Protein AF-A0A1M6MNB4-F1 (afdb_monomer)

Nearest PDB structures (foldseek):
  4kmc-assembly1_A  TM=8.653E-01  e=7.135E-02  Mycobacterium tuberculosis
  2dnx-assembly1_A  TM=6.205E-01  e=3.439E+00  Homo sapiens
  1lrz-assembly1_A  TM=6.570E-01  e=5.490E+00  Staphylococcus aureus
  4e6n-assembly2_C  TM=5.849E-01  e=5.136E+00  Acetivibrio thermocellus ATCC 27405

Foldseek 3Di:
DDLVVLVVLLVVLVVCCVPPRDDPVSVVSNVVSVVVNVVVVVVVVVVVVVPDDDPDDD

Solvent-accessible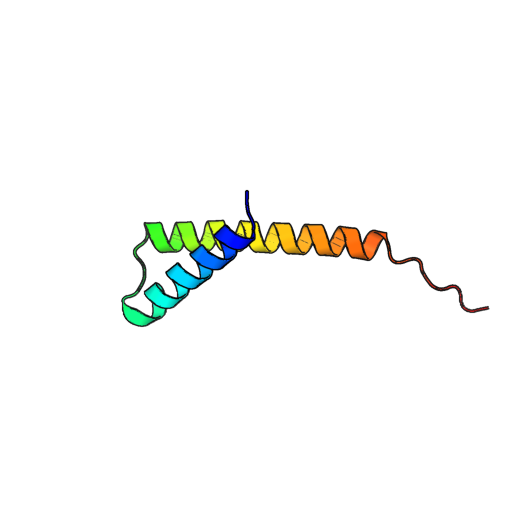 surface area (backbone atoms only — not comparable to full-atom values): 3482 Å² total; per-residue (Å²): 134,64,66,67,62,44,52,54,50,45,52,50,53,48,54,39,42,74,74,80,45,66,55,73,69,54,48,53,48,45,51,53,47,51,49,54,52,51,52,52,51,53,52,52,51,52,55,54,55,72,70,58,73,82,80,81,88,128

Structure (mmCIF, N/CA/C/O backbone):
data_AF-A0A1M6MNB4-F1
#
_entry.id   AF-A0A1M6MNB4-F1
#
loop_
_atom_site.group_PDB
_atom_site.id
_atom_site.type_symbol
_atom_site.label_atom_id
_atom_site.label_alt_id
_atom_site.label_comp_id
_atom_site.label_asym_id
_atom_site.label_entity_id
_atom_site.label_seq_id
_atom_site.pdbx_PDB_ins_code
_atom_site.Cartn_x
_atom_site.Cartn_y
_atom_site.Cartn_z
_atom_site.occupancy
_atom_site.B_iso_or_equiv
_atom_site.auth_seq_id
_atom_site.auth_comp_id
_atom_site.auth_asym_id
_atom_site.auth_atom_id
_atom_site.pdbx_PDB_model_num
ATOM 1 N N . MET A 1 1 ? -2.502 5.683 -12.633 1.00 64.94 1 MET A N 1
ATOM 2 C CA . MET A 1 1 ? -2.696 5.579 -11.172 1.00 64.94 1 MET A CA 1
ATOM 3 C C . MET A 1 1 ? -1.429 6.092 -10.528 1.00 64.94 1 MET A C 1
ATOM 5 O O . MET A 1 1 ? -0.359 5.675 -10.946 1.00 64.94 1 MET A O 1
ATOM 9 N N . ASP A 1 2 ? -1.550 7.049 -9.619 1.00 90.62 2 ASP A N 1
ATOM 10 C CA . ASP A 1 2 ? -0.405 7.675 -8.960 1.00 90.62 2 ASP A CA 1
ATOM 11 C C . ASP A 1 2 ? 0.074 6.782 -7.806 1.00 90.62 2 ASP A C 1
ATOM 13 O O . ASP A 1 2 ? -0.689 6.517 -6.875 1.00 90.62 2 ASP A O 1
ATOM 17 N N .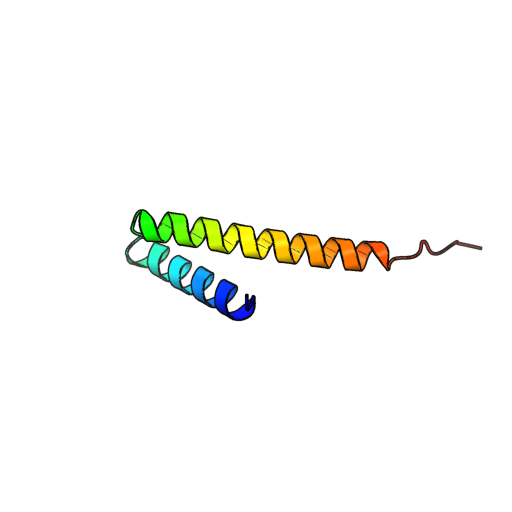 ILE A 1 3 ? 1.303 6.264 -7.904 1.00 93.31 3 ILE A N 1
ATOM 18 C CA . ILE A 1 3 ? 1.872 5.332 -6.920 1.00 93.31 3 ILE A CA 1
ATOM 19 C C . ILE A 1 3 ? 2.086 6.013 -5.563 1.00 93.31 3 ILE A C 1
ATOM 21 O O . ILE A 1 3 ? 1.942 5.349 -4.537 1.00 93.31 3 ILE A O 1
ATOM 25 N N . GLU A 1 4 ? 2.337 7.322 -5.524 1.00 94.75 4 GLU A N 1
ATOM 26 C CA . GLU A 1 4 ? 2.499 8.053 -4.261 1.00 94.75 4 GLU A CA 1
ATOM 27 C C . GLU A 1 4 ? 1.194 8.034 -3.460 1.00 94.75 4 GLU A C 1
ATOM 29 O O . GLU A 1 4 ? 1.175 7.609 -2.304 1.00 94.75 4 GLU A O 1
ATOM 34 N N . ARG A 1 5 ? 0.065 8.326 -4.118 1.00 95.88 5 ARG A N 1
ATOM 35 C CA . ARG A 1 5 ? -1.274 8.240 -3.505 1.00 95.88 5 ARG A CA 1
ATOM 36 C C . ARG A 1 5 ? -1.615 6.830 -3.022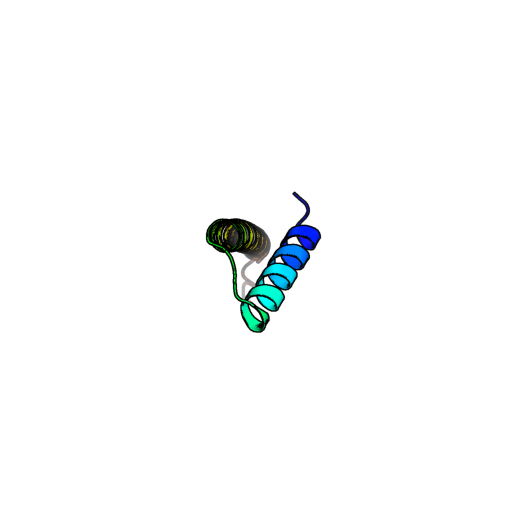 1.00 95.88 5 ARG A C 1
ATOM 38 O O . ARG A 1 5 ? -2.295 6.665 -2.009 1.00 95.88 5 ARG A O 1
ATOM 45 N N . VAL A 1 6 ? -1.151 5.797 -3.729 1.00 95.94 6 VAL A N 1
ATOM 46 C CA . VAL A 1 6 ? -1.324 4.395 -3.310 1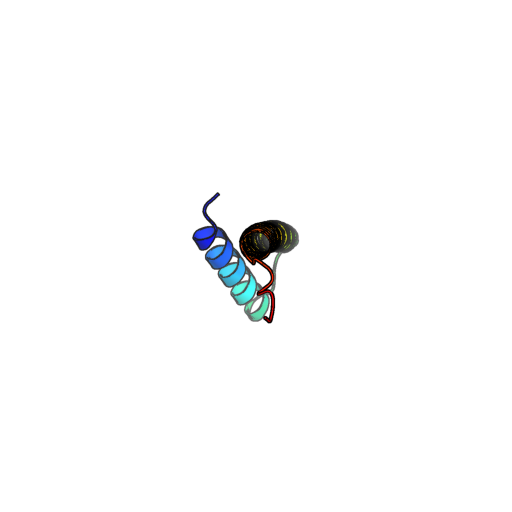.00 95.94 6 VAL A CA 1
ATOM 47 C C . VAL A 1 6 ? -0.576 4.125 -2.012 1.00 95.94 6 VAL A C 1
ATOM 49 O O . VAL A 1 6 ? -1.147 3.550 -1.086 1.00 95.94 6 VAL A O 1
ATOM 52 N N . ILE A 1 7 ? 0.679 4.565 -1.923 1.00 97.00 7 ILE A N 1
ATOM 53 C CA . ILE A 1 7 ? 1.511 4.409 -0.726 1.00 97.00 7 ILE A CA 1
ATOM 54 C C . ILE A 1 7 ? 0.896 5.170 0.453 1.00 97.00 7 ILE 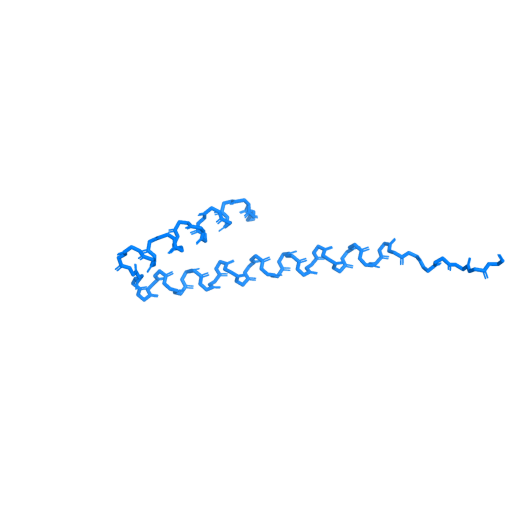A C 1
ATOM 56 O O . ILE A 1 7 ? 0.749 4.603 1.538 1.00 97.00 7 ILE A O 1
ATOM 60 N N . GLU A 1 8 ? 0.470 6.417 0.245 1.00 97.94 8 GLU A N 1
ATOM 61 C CA . GLU A 1 8 ? -0.216 7.219 1.263 1.00 97.94 8 GLU A CA 1
ATOM 62 C C . GLU A 1 8 ? -1.459 6.507 1.799 1.00 97.94 8 GLU A C 1
ATOM 64 O O . GLU A 1 8 ? -1.639 6.389 3.016 1.00 97.94 8 GLU A O 1
ATOM 69 N N . LYS A 1 9 ? -2.291 5.959 0.907 1.00 97.81 9 LYS A N 1
ATOM 70 C CA . LYS A 1 9 ? -3.508 5.246 1.300 1.00 97.81 9 LYS A CA 1
ATOM 71 C C . LYS A 1 9 ? -3.204 3.936 2.029 1.00 97.81 9 LYS A C 1
ATOM 73 O O . LYS A 1 9 ? -3.858 3.644 3.031 1.00 97.81 9 LYS A O 1
ATOM 78 N N . ILE A 1 10 ? -2.195 3.175 1.594 1.00 98.06 10 ILE A N 1
ATOM 79 C CA . ILE A 1 10 ? -1.723 1.973 2.304 1.00 98.06 10 ILE A CA 1
ATOM 80 C C . ILE A 1 10 ? -1.274 2.333 3.723 1.00 98.06 10 ILE A C 1
ATOM 82 O O . ILE A 1 10 ? -1.651 1.636 4.668 1.00 98.06 10 ILE A O 1
ATOM 86 N N . ASN A 1 11 ? -0.509 3.416 3.879 1.00 98.00 11 ASN A N 1
ATOM 87 C CA . ASN A 1 11 ? -0.010 3.887 5.171 1.00 98.00 11 ASN A CA 1
ATOM 88 C C . ASN A 1 11 ? -1.141 4.369 6.081 1.00 98.00 11 ASN A C 1
ATOM 90 O O . ASN A 1 11 ? -1.144 4.062 7.272 1.00 98.00 11 ASN A O 1
ATOM 94 N N . PHE A 1 12 ? -2.122 5.082 5.527 1.00 98.00 12 PHE A N 1
ATOM 95 C CA . PHE A 1 12 ? -3.323 5.488 6.250 1.00 98.00 12 PHE A CA 1
ATOM 96 C C . PHE A 1 12 ? -4.090 4.272 6.789 1.00 98.00 12 PHE A C 1
ATOM 98 O O . PHE A 1 12 ? -4.326 4.181 7.993 1.00 98.00 12 PHE A O 1
ATOM 105 N N . LEU A 1 13 ? -4.408 3.300 5.924 1.00 98.06 13 LEU A N 1
ATOM 106 C CA . LEU A 1 13 ? -5.114 2.075 6.320 1.00 98.06 13 LEU A CA 1
ATOM 107 C C . LEU A 1 13 ? -4.290 1.246 7.310 1.00 98.06 13 LEU A C 1
ATOM 109 O O . LEU A 1 13 ? -4.832 0.643 8.229 1.00 98.06 13 LEU A O 1
ATOM 113 N N . TYR A 1 14 ? -2.966 1.240 7.170 1.00 97.81 14 TYR A N 1
ATOM 114 C CA . TYR A 1 14 ? -2.094 0.585 8.134 1.00 97.81 14 TYR A CA 1
ATOM 115 C C . TYR A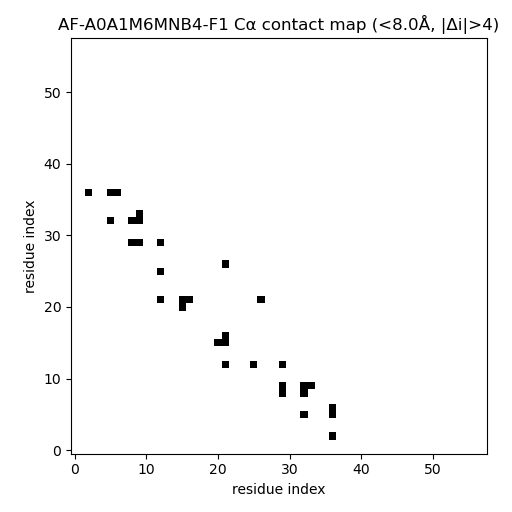 1 14 ? -2.195 1.232 9.519 1.00 97.81 14 TYR A C 1
ATOM 117 O O . TYR A 1 14 ? -2.456 0.522 10.487 1.00 97.81 14 TYR A O 1
ATOM 125 N N . LYS A 1 15 ? -2.070 2.561 9.621 1.00 98.06 15 LYS A N 1
ATOM 126 C CA . LYS A 1 15 ? -2.209 3.278 10.900 1.00 98.06 15 LYS A CA 1
ATOM 127 C C . LYS A 1 15 ? -3.575 3.027 11.536 1.00 98.06 15 LYS A C 1
ATOM 129 O O . LYS A 1 15 ? -3.633 2.678 12.711 1.00 98.06 15 LYS A O 1
ATOM 134 N N . LYS A 1 16 ? -4.643 3.106 10.740 1.00 97.81 16 LYS A N 1
ATOM 135 C CA . LYS A 1 16 ? -6.004 2.790 11.182 1.00 97.81 16 LYS A CA 1
ATOM 136 C C . LYS A 1 16 ? -6.111 1.358 11.730 1.00 97.81 16 LYS A C 1
ATOM 138 O O . LYS A 1 16 ? -6.596 1.163 12.841 1.00 97.81 16 LYS A O 1
ATOM 143 N N . SER A 1 17 ? -5.537 0.374 11.027 1.00 97.38 17 SER A N 1
ATOM 144 C CA . SER A 1 17 ? -5.515 -1.033 11.464 1.00 97.38 17 SER A CA 1
ATOM 145 C C . SER A 1 17 ? -4.859 -1.251 12.829 1.00 97.38 17 SER A C 1
ATOM 147 O O . SER A 1 17 ? -5.259 -2.163 13.545 1.00 97.38 17 SER A O 1
ATOM 149 N N . GLN A 1 18 ? -3.861 -0.432 13.180 1.00 97.12 18 GLN A N 1
ATOM 150 C CA . GLN A 1 18 ? -3.137 -0.533 14.450 1.00 97.12 18 GLN A CA 1
ATOM 151 C C . GLN A 1 18 ? -3.891 0.131 15.608 1.00 97.12 18 GLN A C 1
ATOM 153 O O . GLN A 1 18 ? -3.698 -0.260 16.753 1.00 97.12 18 GLN A O 1
ATOM 158 N N . GLN A 1 19 ? -4.712 1.143 15.321 1.00 96.62 19 GLN A N 1
ATOM 159 C CA . GLN A 1 19 ? -5.421 1.920 16.338 1.00 96.62 19 GLN A CA 1
ATOM 160 C C . GLN A 1 19 ? -6.804 1.345 16.642 1.00 96.62 19 GLN A C 1
ATOM 162 O O . GLN A 1 19 ? -7.126 1.091 17.797 1.00 96.62 19 GLN A O 1
ATOM 167 N N . GLU A 1 20 ? -7.613 1.140 15.603 1.00 95.38 20 GLU A N 1
ATOM 168 C CA . GLU A 1 20 ? -9.032 0.781 15.727 1.00 95.38 20 GLU A CA 1
ATOM 169 C C . GLU A 1 20 ? -9.411 -0.472 14.922 1.00 95.38 20 GLU A C 1
ATOM 171 O O . GLU A 1 20 ? -10.525 -0.981 15.031 1.00 95.38 20 GLU A O 1
ATOM 176 N N . GLY A 1 21 ? -8.470 -1.014 14.143 1.00 97.06 21 GLY A N 1
ATOM 177 C CA . GLY A 1 21 ? -8.729 -2.107 13.213 1.00 97.06 21 GLY A CA 1
ATOM 178 C C . GLY A 1 21 ? -9.257 -1.606 11.867 1.00 97.06 21 GLY A C 1
ATOM 179 O O . GLY A 1 21 ? -9.359 -0.412 11.614 1.00 97.06 21 GLY A O 1
ATOM 180 N N . LEU A 1 22 ? -9.536 -2.539 10.958 1.00 97.75 22 LEU A N 1
ATOM 181 C CA . LEU A 1 22 ? -10.094 -2.238 9.637 1.00 97.75 22 LEU A CA 1
ATOM 182 C C . LEU A 1 22 ? -11.404 -2.984 9.444 1.00 97.75 22 LEU A C 1
ATOM 184 O O . LEU A 1 22 ? -11.513 -4.156 9.835 1.00 97.75 22 LEU A O 1
ATOM 188 N N . THR A 1 23 ? -12.351 -2.334 8.772 1.00 98.00 23 THR A N 1
ATOM 189 C CA . THR A 1 23 ? -13.545 -3.010 8.259 1.00 98.00 23 THR A CA 1
ATOM 190 C C . THR A 1 23 ? -13.162 -4.018 7.171 1.00 98.00 23 THR A C 1
ATOM 192 O O . THR A 1 23 ? -12.030 -4.043 6.680 1.00 98.00 23 THR A O 1
ATOM 195 N N . LEU A 1 24 ? -14.099 -4.888 6.788 1.00 97.75 24 LEU A N 1
ATOM 196 C CA . LEU A 1 24 ? -13.862 -5.858 5.717 1.00 97.75 24 LEU A CA 1
ATOM 197 C C . LEU A 1 24 ? -13.511 -5.159 4.394 1.00 97.75 24 LEU A C 1
ATOM 199 O O . LEU A 1 24 ? -12.507 -5.494 3.771 1.00 97.75 24 LEU A O 1
ATOM 203 N N . GLU A 1 25 ? -14.276 -4.132 4.033 1.00 97.81 25 GLU A N 1
ATOM 204 C CA . GLU A 1 25 ? -14.063 -3.326 2.826 1.00 97.81 25 GLU A CA 1
ATOM 205 C C . GLU A 1 25 ? -12.687 -2.651 2.829 1.00 97.81 25 GLU A C 1
ATOM 207 O O . GLU A 1 25 ? -11.975 -2.651 1.826 1.00 97.81 25 GLU A O 1
ATOM 212 N N . GLU A 1 26 ? -12.267 -2.119 3.977 1.00 98.00 26 GLU A N 1
ATOM 213 C CA . GLU A 1 26 ? -10.960 -1.483 4.114 1.00 98.00 26 GLU A CA 1
ATOM 214 C C . GLU A 1 26 ? -9.806 -2.484 4.025 1.00 98.00 26 GLU A C 1
ATOM 216 O O . GLU A 1 26 ? -8.751 -2.156 3.4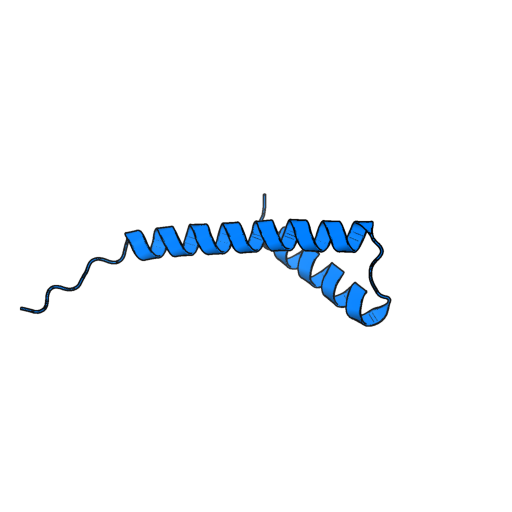78 1.00 98.00 26 GLU A O 1
ATOM 221 N N . LYS A 1 27 ? -9.988 -3.709 4.532 1.00 97.56 27 LYS A N 1
ATOM 222 C CA . LYS A 1 27 ? -9.006 -4.791 4.372 1.00 97.56 27 LYS A CA 1
ATOM 223 C C . LYS A 1 27 ? -8.863 -5.190 2.910 1.00 97.56 27 LYS A C 1
ATOM 225 O O . LYS A 1 27 ? -7.738 -5.330 2.430 1.00 97.56 27 LYS A O 1
ATOM 230 N N . GLU A 1 28 ? -9.977 -5.355 2.203 1.00 98.12 28 GLU A N 1
ATOM 231 C CA . GLU A 1 28 ? -9.974 -5.660 0.770 1.00 98.12 28 GLU A CA 1
ATOM 232 C C . GLU A 1 28 ? -9.308 -4.547 -0.037 1.00 98.12 28 GLU A C 1
ATOM 234 O O . GLU A 1 28 ? -8.479 -4.812 -0.912 1.00 98.12 28 GLU A O 1
ATOM 239 N N . GLU A 1 29 ? -9.612 -3.293 0.296 1.00 97.62 29 GLU A N 1
ATOM 240 C CA . GLU A 1 29 ? -8.995 -2.139 -0.342 1.00 97.62 29 GLU A CA 1
ATOM 241 C C . GLU A 1 29 ? -7.489 -2.091 -0.073 1.00 97.62 29 GLU A C 1
ATOM 243 O O . GLU A 1 29 ? -6.691 -1.963 -1.003 1.00 97.62 29 GLU A O 1
ATOM 248 N N . GLN A 1 30 ? -7.066 -2.298 1.176 1.00 97.50 30 GLN A N 1
ATOM 249 C CA . GLN A 1 30 ? -5.649 -2.362 1.523 1.00 97.50 30 GLN A CA 1
ATOM 250 C C . GLN A 1 30 ? -4.925 -3.479 0.756 1.00 97.50 30 GLN A C 1
ATOM 252 O O . GLN A 1 30 ? -3.802 -3.274 0.289 1.00 97.50 30 GLN A O 1
ATOM 257 N N . GLN A 1 31 ? -5.547 -4.652 0.602 1.00 98.00 31 GLN A N 1
ATOM 258 C CA . GLN A 1 31 ? -4.983 -5.764 -0.167 1.00 98.00 31 GLN A CA 1
ATOM 259 C C . GLN A 1 31 ? -4.856 -5.429 -1.657 1.00 98.00 31 GLN A C 1
ATOM 261 O O . GLN A 1 31 ? -3.790 -5.661 -2.237 1.00 98.00 31 GLN A O 1
ATOM 266 N N . ARG A 1 32 ? -5.894 -4.846 -2.273 1.00 98.00 32 ARG A N 1
ATOM 267 C CA . ARG A 1 32 ? -5.843 -4.396 -3.675 1.00 98.00 32 ARG A CA 1
ATOM 268 C C . ARG A 1 32 ? -4.720 -3.392 -3.896 1.00 98.00 32 ARG A C 1
ATOM 270 O O . ARG A 1 32 ? -3.905 -3.577 -4.799 1.00 98.00 32 ARG A O 1
ATOM 277 N N . LEU A 1 33 ? -4.630 -2.377 -3.041 1.00 98.00 33 LEU A N 1
ATOM 278 C CA . LEU A 1 33 ? -3.604 -1.341 -3.139 1.00 98.00 33 LEU A CA 1
ATOM 279 C C . LEU A 1 33 ? -2.193 -1.922 -2.988 1.00 98.00 33 LEU A C 1
ATOM 281 O O . LEU A 1 33 ? -1.304 -1.600 -3.777 1.00 98.00 33 LEU A O 1
ATOM 285 N N . ARG A 1 34 ? -1.986 -2.838 -2.031 1.00 97.62 34 ARG A N 1
ATOM 286 C CA . ARG A 1 34 ? -0.697 -3.528 -1.853 1.00 97.62 34 ARG A CA 1
ATOM 287 C C . ARG A 1 34 ? -0.302 -4.345 -3.079 1.00 97.62 34 AR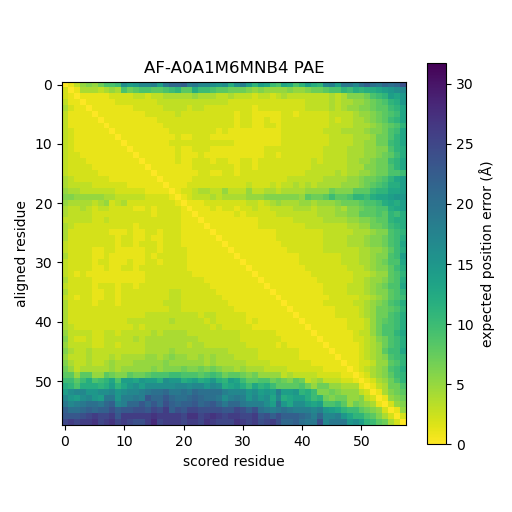G A C 1
ATOM 289 O O . ARG A 1 34 ? 0.868 -4.330 -3.452 1.00 97.62 34 ARG A O 1
ATOM 296 N N . LYS A 1 35 ? -1.254 -5.028 -3.722 1.00 97.75 35 LYS A N 1
ATOM 297 C CA . LYS A 1 35 ? -0.990 -5.772 -4.961 1.00 97.75 35 LYS A CA 1
ATOM 298 C C . LYS A 1 35 ? -0.523 -4.837 -6.077 1.00 97.75 35 LYS A C 1
ATOM 300 O O . LYS A 1 35 ? 0.502 -5.110 -6.692 1.00 97.75 35 LYS A O 1
ATOM 305 N N . ILE A 1 36 ? -1.214 -3.713 -6.269 1.00 96.12 36 ILE A N 1
ATOM 306 C CA . ILE A 1 36 ? -0.856 -2.714 -7.287 1.00 96.12 36 ILE A CA 1
ATOM 307 C C . ILE A 1 36 ? 0.562 -2.178 -7.057 1.00 96.12 36 ILE A C 1
ATOM 309 O O . ILE A 1 36 ? 1.358 -2.137 -7.993 1.00 96.12 36 ILE A O 1
ATOM 313 N N . TYR A 1 37 ? 0.904 -1.838 -5.812 1.00 96.50 37 TYR A N 1
ATOM 314 C CA . TYR A 1 37 ? 2.250 -1.384 -5.457 1.00 96.50 37 TYR A CA 1
ATOM 315 C C . TYR A 1 37 ? 3.325 -2.451 -5.730 1.00 96.50 37 TYR A C 1
ATOM 317 O O . TYR A 1 37 ? 4.368 -2.166 -6.319 1.00 96.50 37 TYR A O 1
ATOM 325 N N . ILE A 1 38 ? 3.077 -3.705 -5.342 1.00 97.06 38 ILE A N 1
ATOM 326 C CA . ILE A 1 38 ? 4.021 -4.805 -5.587 1.00 97.06 38 ILE A CA 1
ATOM 327 C C . ILE A 1 38 ? 4.232 -5.013 -7.088 1.00 97.06 38 ILE A C 1
ATOM 329 O O . ILE A 1 38 ? 5.366 -5.203 -7.527 1.00 97.06 38 ILE A O 1
ATOM 333 N N . ASP A 1 39 ? 3.163 -4.973 -7.878 1.00 96.88 39 ASP A N 1
ATOM 334 C CA . ASP A 1 39 ? 3.245 -5.165 -9.322 1.00 96.88 39 ASP A CA 1
AT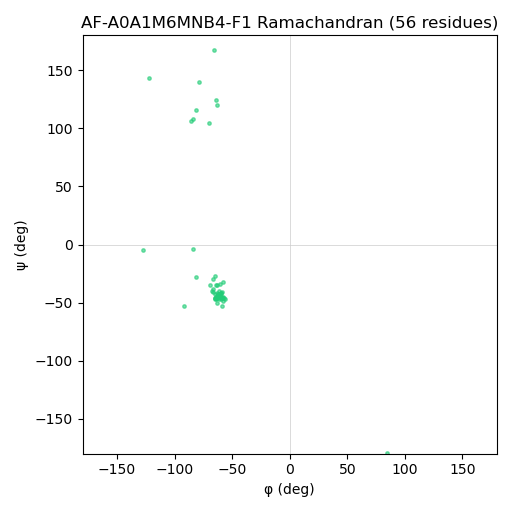OM 335 C C . ASP A 1 39 ? 4.005 -4.011 -9.996 1.00 96.88 39 ASP A C 1
ATOM 337 O O . ASP A 1 39 ? 4.851 -4.268 -10.859 1.00 96.88 39 ASP A O 1
ATOM 341 N N . SER A 1 40 ? 3.817 -2.762 -9.544 1.00 95.62 40 SER A N 1
ATOM 342 C CA . SER A 1 40 ? 4.605 -1.626 -10.041 1.00 95.62 40 SER A CA 1
ATOM 343 C C . SER A 1 40 ? 6.088 -1.751 -9.692 1.00 95.62 40 SER A C 1
ATOM 345 O O . SER A 1 40 ? 6.940 -1.538 -10.556 1.00 95.62 40 SER A O 1
ATOM 347 N N . VAL A 1 41 ? 6.411 -2.168 -8.461 1.00 95.00 41 VAL A N 1
ATOM 348 C CA . VAL A 1 41 ? 7.802 -2.386 -8.026 1.00 95.00 41 VAL A CA 1
ATOM 349 C C . VAL A 1 41 ? 8.453 -3.513 -8.831 1.00 95.00 41 VAL A C 1
ATOM 351 O O . VAL A 1 41 ? 9.561 -3.346 -9.336 1.00 95.00 41 VAL A O 1
ATOM 354 N N . LYS A 1 42 ? 7.759 -4.642 -9.028 1.00 96.00 42 LYS A N 1
ATOM 355 C CA . LYS A 1 42 ? 8.253 -5.757 -9.854 1.00 96.00 42 LYS A CA 1
ATOM 356 C C . LYS A 1 42 ? 8.504 -5.331 -11.296 1.00 96.00 42 LYS A C 1
ATOM 358 O O . LYS A 1 42 ? 9.505 -5.735 -11.881 1.00 96.00 42 LYS A O 1
ATOM 363 N N . SER A 1 43 ? 7.598 -4.547 -11.880 1.00 94.88 43 SER A N 1
ATOM 364 C CA . SER A 1 43 ? 7.756 -4.046 -13.246 1.00 94.88 43 SER A CA 1
ATOM 365 C C . SER A 1 43 ? 8.976 -3.135 -13.369 1.00 94.88 43 SER A C 1
ATOM 367 O O . SER A 1 43 ? 9.771 -3.303 -14.291 1.00 94.88 43 SER A O 1
ATOM 369 N N . ASN A 1 44 ? 9.155 -2.212 -12.420 1.00 93.50 44 ASN A N 1
ATOM 370 C CA . ASN A 1 44 ? 10.307 -1.317 -12.398 1.00 93.50 44 ASN A CA 1
ATOM 371 C C . ASN A 1 44 ? 11.624 -2.093 -12.231 1.00 93.50 44 ASN A C 1
ATOM 373 O O . ASN A 1 44 ? 12.559 -1.869 -12.994 1.00 93.50 44 ASN A O 1
ATOM 377 N N . LEU A 1 45 ? 11.670 -3.072 -11.321 1.00 94.06 45 LEU A N 1
ATOM 378 C CA . LEU A 1 45 ? 12.846 -3.922 -11.130 1.00 94.06 45 LEU A CA 1
ATOM 379 C C . LEU A 1 45 ? 13.206 -4.708 -12.398 1.00 94.06 45 LEU A C 1
ATOM 381 O O . LEU A 1 45 ? 14.373 -4.764 -12.770 1.00 94.06 45 LEU A O 1
ATOM 385 N N . ARG A 1 46 ? 12.223 -5.295 -13.094 1.00 94.06 46 ARG A N 1
ATOM 386 C CA . ARG A 1 46 ? 12.477 -6.003 -14.363 1.00 94.06 46 ARG A CA 1
ATOM 387 C C . ARG A 1 46 ? 13.077 -5.082 -15.422 1.00 94.06 46 ARG A C 1
ATOM 389 O O . ARG A 1 46 ? 14.006 -5.500 -16.103 1.00 94.06 46 ARG A O 1
ATOM 396 N N . ALA A 1 47 ? 12.574 -3.855 -15.538 1.00 92.62 47 ALA A N 1
ATOM 397 C CA . ALA A 1 47 ? 13.117 -2.872 -16.470 1.00 92.62 47 ALA A CA 1
ATOM 398 C C . ALA A 1 47 ? 14.570 -2.505 -16.121 1.00 92.62 47 ALA A C 1
ATOM 400 O O . ALA A 1 47 ? 15.415 -2.459 -17.009 1.00 92.62 47 ALA A O 1
ATOM 401 N N . GLN A 1 48 ? 14.882 -2.327 -14.831 1.00 89.94 48 GLN A N 1
ATOM 402 C CA . GLN A 1 48 ? 16.260 -2.094 -14.386 1.00 89.94 48 GLN A CA 1
ATOM 403 C C . GLN A 1 48 ? 17.176 -3.277 -14.727 1.00 89.94 48 GLN A C 1
ATOM 405 O O . GLN A 1 48 ? 18.253 -3.065 -15.268 1.00 89.94 48 GLN A O 1
ATOM 410 N N . LEU A 1 49 ? 16.739 -4.517 -14.478 1.00 91.12 49 LEU A N 1
ATOM 411 C CA . LEU A 1 49 ? 17.519 -5.723 -14.785 1.00 91.12 49 LEU A CA 1
ATOM 412 C C . LEU A 1 49 ? 17.774 -5.912 -16.287 1.00 91.12 49 LEU A C 1
ATOM 414 O O . LEU A 1 49 ? 18.840 -6.391 -16.655 1.00 91.12 49 LEU A O 1
ATOM 418 N N . GLN A 1 50 ? 16.826 -5.539 -17.152 1.00 89.31 50 GLN A N 1
ATOM 419 C CA . GLN A 1 50 ? 17.019 -5.575 -18.608 1.00 89.31 50 GLN A CA 1
ATOM 420 C C . GLN A 1 50 ? 18.100 -4.598 -19.087 1.00 89.31 50 GLN A C 1
ATOM 422 O O . GLN A 1 50 ? 18.723 -4.851 -20.111 1.00 89.31 50 GLN A O 1
ATOM 427 N N . GLY A 1 51 ? 18.324 -3.505 -18.353 1.00 83.38 51 GLY A N 1
ATOM 428 C CA . GLY A 1 51 ? 19.389 -2.541 -18.634 1.00 83.38 51 GLY A CA 1
ATOM 429 C C . GLY A 1 51 ? 20.755 -2.923 -18.058 1.00 83.38 51 GLY A C 1
ATOM 430 O O . GLY A 1 51 ? 21.720 -2.197 -18.279 1.00 83.38 51 GLY A O 1
ATOM 431 N N . ILE A 1 52 ? 20.860 -4.027 -17.307 1.00 83.19 52 ILE A N 1
ATOM 432 C CA . ILE A 1 52 ? 22.144 -4.514 -16.795 1.00 83.19 52 ILE A CA 1
ATOM 433 C C . ILE A 1 52 ? 22.790 -5.385 -17.870 1.00 83.19 52 ILE A C 1
ATOM 435 O O . ILE A 1 52 ? 22.401 -6.534 -18.082 1.00 83.19 52 ILE A O 1
ATOM 439 N N . GLU A 1 53 ? 23.818 -4.851 -18.519 1.00 76.69 53 GLU A N 1
ATOM 440 C CA . GLU A 1 53 ? 24.705 -5.642 -19.365 1.00 76.69 53 GLU A CA 1
ATOM 441 C C . GLU A 1 53 ? 25.704 -6.411 -18.493 1.00 76.69 53 GLU A C 1
ATOM 443 O O . GLU A 1 53 ? 26.213 -5.904 -17.485 1.00 76.69 53 GLU A O 1
ATOM 448 N N . ARG A 1 54 ? 25.984 -7.668 -18.857 1.00 74.38 54 ARG A N 1
ATOM 449 C CA . ARG A 1 54 ? 27.063 -8.411 -18.203 1.00 74.38 54 ARG A CA 1
ATOM 450 C C . ARG A 1 54 ? 28.369 -7.702 -18.523 1.00 74.38 54 ARG A C 1
ATOM 452 O O . ARG A 1 54 ? 28.709 -7.527 -19.686 1.00 74.38 54 ARG A O 1
ATOM 459 N N . LYS A 1 55 ? 29.107 -7.323 -17.484 1.00 77.31 55 LYS A N 1
ATOM 460 C CA . LYS A 1 55 ? 30.477 -6.862 -17.659 1.00 77.31 55 LYS A CA 1
ATOM 461 C C . LYS A 1 55 ? 31.322 -8.067 -18.062 1.00 77.31 55 LYS A C 1
ATOM 463 O O . LYS A 1 55 ? 31.617 -8.909 -17.215 1.00 77.31 55 LYS A O 1
ATOM 468 N N . ASP A 1 56 ? 31.673 -8.149 -19.339 1.00 71.75 56 ASP A N 1
ATOM 469 C CA . ASP A 1 56 ? 32.680 -9.094 -19.802 1.00 71.75 56 ASP A CA 1
ATOM 470 C C . ASP A 1 56 ? 34.017 -8.723 -19.145 1.00 71.75 56 ASP A C 1
ATOM 472 O O . ASP A 1 56 ? 34.504 -7.594 -19.253 1.00 71.75 56 ASP A O 1
ATOM 476 N N . SER A 1 57 ? 34.570 -9.661 -18.380 1.00 69.75 57 SER A N 1
ATOM 477 C CA . SER A 1 57 ? 35.905 -9.540 -17.800 1.00 69.75 57 SER A CA 1
ATOM 478 C C . SER A 1 57 ? 36.914 -9.987 -18.854 1.00 69.75 57 SER A C 1
ATOM 480 O O . SER A 1 57 ? 36.987 -11.180 -19.145 1.00 69.75 57 SER A O 1
ATOM 482 N N . ASN A 1 58 ? 37.657 -9.033 -19.417 1.00 50.28 58 ASN A N 1
ATOM 483 C CA . ASN A 1 58 ? 38.827 -9.275 -20.263 1.00 50.28 58 ASN A CA 1
ATOM 484 C C . ASN A 1 58 ? 40.104 -8.930 -19.492 1.00 50.28 58 ASN A C 1
ATOM 486 O O . ASN A 1 58 ? 40.061 -7.930 -18.736 1.00 50.28 58 ASN A O 1
#

InterPro domains:
  IPR009242 Protein of unknown function DUF896 [MF_01103] (1-58)
  IPR009242 Protein of unknown function DUF896 [PF05979] (6-56)
  IPR009242 Protein of unknown function DUF896 [PTHR37300] (2-53)

Organism: NCBI:txid1121298

Sequence (58 aa):
MDIERVIEKINFLYKKSQQEGLTLEEKEEQQRLRKIYIDSVKSNLRAQLQGIERKDSN

Radius of gyration: 17.1 Å; Cα contacts (8 Å, |Δi|>4): 16; chains: 1; bounding box: 53×18×37 Å

pLDDT: mean 92.52, std 9.65, range [50.28, 98.12]

Mean predicted aligned error: 5.0 Å

Secondary structure (DSSP, 8-state):
--HHHHHHHHHHHHHHHHHT---HHHHHHHHHHHHHHHHHHHHHHHHHHHT-------